Protein AF-A0A6P8J2G6-F1 (afdb_monomer)

Radius of gyration: 28.35 Å; Cα contacts (8 Å, |Δi|>4): 24; chains: 1; bounding box: 57×42×79 Å

Solvent-accessible surface area (backbone atoms only — not comparable to full-atom values): 8159 Å² total; per-residue (Å²): 129,83,75,83,60,79,64,67,76,73,53,84,66,77,77,54,75,69,49,48,62,67,44,64,82,50,56,72,71,59,37,54,56,47,51,65,69,49,78,77,75,74,73,83,72,71,72,75,78,88,62,60,92,68,73,81,59,88,65,76,71,83,46,69,70,45,51,73,65,63,83,50,80,66,91,64,88,69,76,76,77,79,77,50,71,66,55,51,50,51,51,52,52,54,51,48,56,52,50,55,50,53,51,53,54,49,52,53,50,54,51,53,51,50,54,53,48,57,54,52,54,66,64,72,78,115

Organism: Actinia tenebrosa (NCBI:txid6105)

Structure (mmCIF, N/CA/C/O backbone):
data_AF-A0A6P8J2G6-F1
#
_entry.id   AF-A0A6P8J2G6-F1
#
loop_
_atom_site.group_PDB
_atom_site.id
_atom_site.type_symbol
_atom_site.label_atom_id
_atom_site.label_alt_id
_atom_site.label_comp_id
_atom_site.label_asym_id
_atom_site.label_entity_id
_atom_site.label_seq_id
_atom_site.pdbx_PDB_ins_code
_atom_site.Cartn_x
_atom_site.Cartn_y
_atom_site.Cartn_z
_atom_site.occupancy
_atom_site.B_iso_or_equiv
_atom_site.auth_seq_id
_atom_site.auth_comp_id
_atom_site.auth_asym_id
_atom_site.auth_atom_id
_atom_site.pdbx_PDB_model_num
ATOM 1 N N . MET A 1 1 ? 0.294 6.192 2.162 1.00 37.44 1 MET A N 1
ATOM 2 C CA . MET A 1 1 ? -0.895 5.568 1.548 1.00 37.44 1 MET A CA 1
ATOM 3 C C . MET A 1 1 ? -2.055 5.704 2.513 1.00 37.44 1 MET A C 1
ATOM 5 O O . MET A 1 1 ? -1.887 5.277 3.654 1.00 37.44 1 MET A O 1
ATOM 9 N N . PRO A 1 2 ? -3.166 6.350 2.129 1.00 41.88 2 PRO A N 1
ATOM 10 C CA . PRO A 1 2 ? -4.336 6.438 2.995 1.00 41.88 2 PRO A CA 1
ATOM 11 C C . PRO A 1 2 ? -4.771 5.019 3.381 1.00 41.88 2 PRO A C 1
ATOM 13 O O . PRO A 1 2 ? -4.852 4.133 2.527 1.00 41.88 2 PRO A O 1
ATOM 16 N N . LYS A 1 3 ? -4.967 4.777 4.683 1.00 49.16 3 LYS A N 1
ATOM 17 C CA . LYS A 1 3 ? -5.517 3.511 5.180 1.00 49.16 3 LYS A CA 1
ATOM 18 C C . LYS A 1 3 ? -6.873 3.345 4.503 1.00 49.16 3 LYS A C 1
ATOM 20 O O . LYS A 1 3 ? -7.753 4.163 4.745 1.00 49.16 3 LYS A O 1
ATOM 25 N N . ARG A 1 4 ? -7.005 2.352 3.616 1.00 51.06 4 ARG A N 1
ATOM 26 C CA . ARG A 1 4 ? -8.263 2.034 2.925 1.00 51.06 4 ARG A CA 1
ATOM 27 C C . ARG A 1 4 ? -9.363 1.947 3.985 1.00 51.06 4 ARG A C 1
ATOM 29 O O . ARG A 1 4 ? -9.315 1.060 4.834 1.00 51.06 4 ARG A O 1
ATOM 36 N N . GLY A 1 5 ? -10.244 2.944 4.005 1.00 55.97 5 GLY A N 1
ATOM 37 C CA . GLY A 1 5 ? -11.272 3.092 5.026 1.00 55.97 5 GLY A CA 1
ATOM 38 C C . GLY A 1 5 ? -12.217 1.896 5.015 1.00 55.97 5 GLY A C 1
ATOM 39 O O . GLY A 1 5 ? -12.469 1.304 3.964 1.00 55.97 5 GLY A O 1
ATOM 40 N N . ARG A 1 6 ? -12.762 1.556 6.188 1.00 61.72 6 ARG A N 1
ATOM 41 C CA . ARG A 1 6 ? -13.770 0.491 6.361 1.00 61.72 6 ARG A CA 1
ATOM 42 C C . ARG A 1 6 ? -15.052 0.721 5.549 1.00 61.72 6 ARG A C 1
ATOM 44 O O . ARG A 1 6 ? -15.879 -0.173 5.455 1.00 61.72 6 ARG A O 1
ATOM 51 N N . GLU A 1 7 ? -15.206 1.899 4.951 1.00 69.44 7 GLU A N 1
ATOM 52 C CA . GLU A 1 7 ? -16.304 2.260 4.052 1.00 69.44 7 GLU A CA 1
ATOM 53 C C . GLU A 1 7 ? -16.455 1.310 2.872 1.00 69.44 7 GLU A C 1
ATOM 55 O O . GLU A 1 7 ? -17.581 0.974 2.534 1.00 69.44 7 GLU A O 1
ATOM 60 N N . ARG A 1 8 ? -15.354 0.775 2.331 1.00 63.94 8 ARG A N 1
ATOM 61 C CA . ARG A 1 8 ? -15.408 -0.154 1.191 1.00 63.94 8 ARG A CA 1
ATOM 62 C C . ARG A 1 8 ? -16.209 -1.432 1.471 1.00 63.94 8 ARG A C 1
ATOM 64 O O . ARG A 1 8 ? -16.657 -2.073 0.531 1.00 63.94 8 ARG A O 1
ATOM 71 N N . TRP A 1 9 ? -16.357 -1.827 2.737 1.00 65.62 9 TRP A N 1
ATOM 72 C CA . TRP A 1 9 ? -17.162 -2.992 3.121 1.00 65.62 9 TRP A CA 1
ATOM 73 C C . TRP A 1 9 ? -18.667 -2.717 3.144 1.00 65.62 9 TRP A C 1
ATOM 75 O O . TRP A 1 9 ? -19.441 -3.656 3.271 1.00 65.62 9 TRP A O 1
ATOM 85 N N . ARG A 1 10 ? -19.087 -1.449 3.048 1.00 75.12 10 ARG A N 1
ATOM 86 C CA . ARG A 1 10 ? -20.504 -1.075 2.967 1.00 75.12 10 ARG A CA 1
ATOM 87 C C . ARG A 1 10 ? -21.038 -1.119 1.538 1.00 75.12 10 ARG A C 1
ATOM 89 O O . ARG A 1 10 ? -22.245 -1.231 1.356 1.00 75.12 10 ARG A O 1
ATOM 96 N N . ASP A 1 11 ? -20.157 -1.046 0.544 1.00 73.50 11 ASP A N 1
ATOM 97 C CA . ASP A 1 11 ? -20.563 -1.076 -0.856 1.00 73.50 11 ASP A CA 1
ATOM 98 C C . ASP A 1 11 ? -20.954 -2.498 -1.278 1.00 73.50 11 ASP A C 1
ATOM 100 O O . ASP A 1 11 ? -20.204 -3.441 -1.000 1.00 73.50 11 ASP A O 1
ATOM 104 N N . PRO A 1 12 ? -22.066 -2.676 -2.014 1.00 73.19 12 PRO A N 1
ATOM 105 C CA . PRO A 1 12 ? -22.434 -3.979 -2.537 1.00 73.19 12 PRO A CA 1
ATOM 106 C C . PRO A 1 12 ? -21.324 -4.539 -3.437 1.00 73.19 12 PRO A C 1
ATOM 108 O O . PRO A 1 12 ? -20.730 -3.842 -4.270 1.00 73.19 12 PRO A O 1
ATOM 111 N N . ALA A 1 13 ? -21.012 -5.818 -3.251 1.00 74.69 13 ALA A N 1
ATOM 112 C CA . ALA A 1 13 ? -20.073 -6.522 -4.105 1.00 74.69 13 ALA A CA 1
ATOM 113 C C . ALA A 1 13 ? -20.742 -6.906 -5.436 1.00 74.69 13 ALA A C 1
ATOM 115 O O . ALA A 1 13 ? -21.874 -7.378 -5.464 1.00 74.69 13 ALA A O 1
ATOM 116 N N . TYR A 1 14 ? -20.026 -6.691 -6.542 1.00 76.44 14 TYR A N 1
ATOM 117 C CA . TYR A 1 14 ? -20.478 -7.013 -7.896 1.00 76.44 14 TYR A CA 1
ATOM 118 C C . TYR A 1 14 ? -19.695 -8.210 -8.446 1.00 76.44 14 TYR A C 1
ATOM 120 O O . TYR A 1 14 ? -18.476 -8.292 -8.255 1.00 76.44 14 TYR A O 1
ATOM 128 N N . THR A 1 15 ? -20.382 -9.121 -9.135 1.00 76.56 15 THR A N 1
ATOM 129 C CA . THR A 1 15 ? -19.800 -10.312 -9.772 1.00 76.56 15 THR A CA 1
ATOM 130 C C . THR A 1 15 ? -19.506 -10.058 -11.251 1.00 76.56 15 THR A C 1
ATOM 132 O O . THR A 1 15 ? -20.251 -9.350 -11.913 1.00 76.56 15 THR A O 1
ATOM 135 N N . CYS A 1 16 ? -18.417 -10.618 -11.796 1.00 78.19 16 CYS A N 1
ATOM 136 C CA . CYS A 1 16 ? -18.266 -10.705 -13.256 1.00 78.19 16 CYS A CA 1
ATOM 137 C C . CYS A 1 16 ? -18.983 -11.960 -13.769 1.00 78.19 16 CYS A C 1
ATOM 139 O O . CYS A 1 16 ? -19.369 -12.819 -12.976 1.00 78.19 16 CYS A O 1
ATOM 141 N N . ARG A 1 17 ? -19.062 -12.094 -15.095 1.00 79.38 17 ARG A N 1
ATOM 142 C CA . ARG A 1 17 ? -19.641 -13.255 -15.786 1.00 79.38 17 ARG A CA 1
ATOM 143 C C . ARG A 1 17 ? -19.050 -14.596 -15.333 1.00 79.38 17 ARG A C 1
ATOM 145 O O . ARG A 1 17 ? -19.796 -15.535 -15.086 1.00 79.38 17 ARG A O 1
ATOM 152 N N . ASP A 1 18 ? -17.734 -14.673 -15.153 1.00 78.31 18 ASP A N 1
ATOM 153 C CA . ASP A 1 18 ? -17.066 -15.919 -14.741 1.00 78.31 18 ASP A CA 1
ATOM 154 C C . ASP A 1 18 ? -17.447 -16.308 -13.307 1.00 78.31 18 ASP A C 1
ATOM 156 O O . ASP A 1 18 ? -17.660 -17.476 -12.984 1.00 78.31 18 ASP A O 1
ATOM 160 N N . CYS A 1 19 ? -17.608 -15.311 -12.438 1.00 79.00 19 CYS A N 1
ATOM 161 C CA . CYS A 1 19 ? -18.024 -15.549 -11.063 1.00 79.00 19 CYS A CA 1
ATOM 162 C C . CYS A 1 19 ? -19.510 -15.842 -10.934 1.00 79.00 19 CYS A C 1
ATOM 164 O O . CYS A 1 19 ? -19.887 -16.580 -10.032 1.00 79.00 19 CYS A O 1
ATOM 166 N N . GLU A 1 20 ? -20.353 -15.329 -11.826 1.00 82.50 20 GLU A N 1
ATOM 167 C CA . GLU A 1 20 ? -21.749 -15.761 -11.904 1.00 82.50 20 GLU A CA 1
ATOM 168 C C . GLU A 1 20 ? -21.845 -17.256 -12.217 1.00 82.50 20 GLU A C 1
ATOM 170 O O . GLU A 1 20 ? -22.601 -17.953 -11.544 1.00 82.50 20 GLU A O 1
ATOM 175 N N . ALA A 1 21 ? -21.027 -17.762 -13.148 1.00 84.00 21 ALA A N 1
ATOM 176 C CA . ALA A 1 21 ? -20.962 -19.189 -13.460 1.00 84.00 21 ALA A CA 1
ATOM 177 C C . ALA A 1 21 ? -20.439 -20.023 -12.276 1.00 84.00 21 ALA A C 1
ATOM 179 O O . ALA A 1 21 ? -21.027 -21.049 -11.940 1.00 84.00 21 ALA A O 1
ATOM 180 N N . TYR A 1 22 ? -19.383 -19.564 -11.594 1.00 83.19 22 TYR A N 1
ATOM 181 C CA . TYR A 1 22 ? -18.861 -20.233 -10.395 1.00 83.19 22 TYR A CA 1
ATOM 182 C C . TYR A 1 22 ? -19.894 -20.287 -9.259 1.00 83.19 22 TYR A C 1
ATOM 184 O O . TYR A 1 22 ? -20.062 -21.319 -8.610 1.00 83.19 22 TYR A O 1
ATOM 192 N N . TYR A 1 23 ? -20.608 -19.181 -9.025 1.00 84.31 23 TYR A N 1
ATOM 193 C CA . TYR A 1 23 ? -21.584 -19.089 -7.944 1.00 84.31 23 TYR A CA 1
ATOM 194 C C . TYR A 1 23 ? -22.950 -19.713 -8.266 1.00 84.31 23 TYR A C 1
ATOM 196 O O . TYR A 1 23 ? -23.773 -19.831 -7.361 1.00 84.31 23 TYR A O 1
ATOM 204 N N . ALA A 1 24 ? -23.197 -20.133 -9.510 1.00 86.25 24 ALA 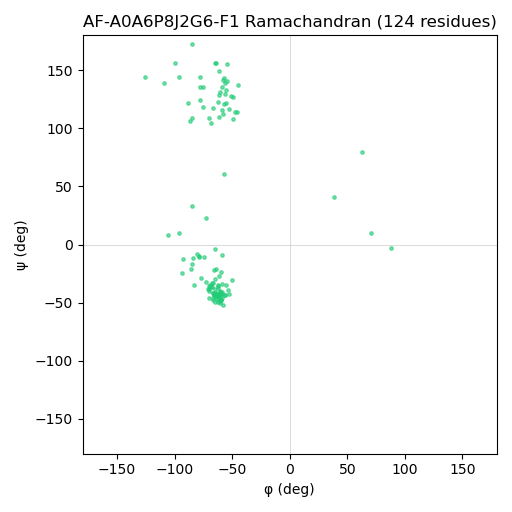A N 1
ATOM 205 C CA . ALA A 1 24 ? -24.462 -20.740 -9.929 1.00 86.25 24 ALA A CA 1
ATOM 206 C C . ALA A 1 24 ? -24.760 -22.085 -9.242 1.00 86.25 24 ALA A C 1
ATOM 208 O O . ALA A 1 24 ? -25.913 -22.497 -9.182 1.00 86.25 24 ALA A O 1
ATOM 209 N N . SER A 1 25 ? -23.735 -22.762 -8.717 1.00 88.31 25 SER A N 1
ATOM 210 C CA . SER A 1 25 ? -23.868 -24.042 -8.010 1.00 88.31 25 SER A CA 1
ATOM 211 C C . SER A 1 25 ? -24.234 -23.905 -6.526 1.00 88.31 25 SER A C 1
ATOM 213 O O . SER A 1 25 ? -24.566 -24.905 -5.892 1.00 88.31 25 SER A O 1
ATOM 215 N N . TYR A 1 26 ? -24.173 -22.694 -5.963 1.00 86.50 26 TYR A N 1
ATOM 216 C CA . TYR A 1 26 ? -24.446 -22.439 -4.547 1.00 86.50 26 TYR A CA 1
ATOM 217 C C . TYR A 1 26 ? -25.857 -21.891 -4.328 1.00 86.50 26 TYR A C 1
ATOM 219 O O . TYR A 1 26 ? -26.443 -21.255 -5.205 1.00 86.50 26 TYR A O 1
ATOM 227 N N . SER A 1 27 ? -26.382 -22.088 -3.118 1.00 90.19 27 SER A N 1
ATOM 228 C CA . SER A 1 27 ? -27.640 -21.469 -2.693 1.00 90.19 27 SER A CA 1
ATOM 229 C C . SER A 1 27 ? -27.527 -19.937 -2.646 1.00 90.19 27 SER A C 1
ATOM 231 O O . SER A 1 27 ? -26.434 -19.377 -2.499 1.00 90.19 27 SER A O 1
ATOM 233 N N . GLN A 1 28 ? -28.659 -19.235 -2.762 1.00 84.44 28 GLN A N 1
ATOM 234 C CA . GLN A 1 28 ? -28.678 -17.768 -2.829 1.00 84.44 28 GLN A CA 1
ATOM 235 C C . GLN A 1 28 ? -28.052 -17.111 -1.584 1.00 84.44 28 GLN A C 1
ATOM 237 O O . GLN A 1 28 ? -27.251 -16.185 -1.712 1.00 84.44 28 GLN A O 1
ATOM 242 N N . GLU A 1 29 ? -28.322 -17.647 -0.392 1.00 85.88 29 GLU A N 1
ATOM 243 C CA . GLU A 1 29 ? -27.769 -17.129 0.867 1.00 85.88 29 GLU A CA 1
ATOM 244 C C . GLU A 1 29 ? -26.247 -17.312 0.967 1.00 85.88 29 GLU A C 1
ATOM 246 O O . GLU A 1 29 ? -25.519 -16.416 1.409 1.00 85.88 29 GLU A O 1
ATOM 251 N N . GLU A 1 30 ? -25.732 -18.468 0.544 1.00 83.44 30 GLU A N 1
ATOM 252 C CA . GLU A 1 30 ? -24.293 -18.741 0.555 1.00 83.44 30 GLU A CA 1
ATOM 253 C C . GLU A 1 30 ? -23.559 -17.915 -0.498 1.00 83.44 30 GLU A C 1
ATOM 255 O O . GLU A 1 30 ? -22.444 -17.445 -0.252 1.00 83.44 30 GLU A O 1
ATOM 260 N N . ARG A 1 31 ? -24.196 -17.693 -1.652 1.00 85.88 31 ARG A N 1
ATOM 261 C CA . ARG A 1 31 ? -23.681 -16.835 -2.717 1.00 85.88 31 ARG A CA 1
ATOM 262 C C . ARG A 1 31 ? -23.498 -15.404 -2.228 1.00 85.88 31 ARG A C 1
ATOM 264 O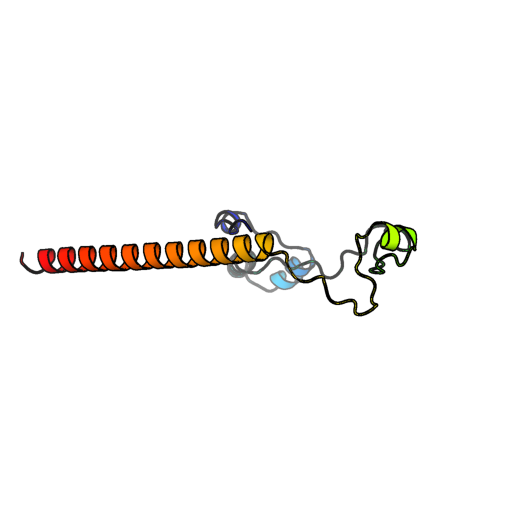 O . ARG A 1 31 ? -22.412 -14.858 -2.390 1.00 85.88 31 ARG A O 1
ATOM 271 N N . GLU A 1 32 ? -24.501 -14.803 -1.596 1.00 83.25 32 GLU A N 1
ATOM 272 C CA . GLU A 1 32 ? -24.427 -13.412 -1.127 1.00 83.25 32 GLU A CA 1
ATOM 273 C C . GLU A 1 32 ? -23.331 -13.217 -0.070 1.00 83.25 32 GLU A C 1
ATOM 275 O O . GLU A 1 32 ? -22.515 -12.294 -0.173 1.00 83.25 32 GLU A O 1
ATOM 280 N N . ARG A 1 33 ? -23.231 -14.140 0.897 1.00 84.69 33 ARG A N 1
ATOM 281 C CA . ARG A 1 33 ? -22.179 -14.107 1.928 1.00 84.69 33 ARG A CA 1
ATOM 282 C C . ARG A 1 33 ? -20.783 -14.241 1.322 1.00 84.69 33 ARG A C 1
ATOM 284 O O . ARG A 1 33 ? -19.871 -13.502 1.701 1.00 84.69 33 ARG A O 1
ATOM 291 N N . ARG A 1 34 ? -20.598 -15.156 0.367 1.00 81.81 34 ARG A N 1
ATOM 292 C CA . ARG A 1 34 ? -19.306 -15.374 -0.304 1.00 81.81 34 ARG A CA 1
ATOM 293 C C . ARG A 1 34 ? -18.940 -14.218 -1.231 1.00 81.81 34 ARG A C 1
ATOM 295 O O . ARG A 1 34 ? -17.785 -13.807 -1.252 1.00 81.81 34 ARG A O 1
ATOM 302 N N . VAL A 1 35 ? -19.898 -13.632 -1.943 1.00 82.12 35 VAL A N 1
ATOM 303 C CA . VAL A 1 35 ? -19.673 -12.469 -2.818 1.00 82.12 35 VAL A CA 1
ATOM 304 C C . VAL A 1 35 ? -19.262 -11.233 -2.010 1.00 82.12 35 VAL A C 1
ATOM 306 O O . VAL A 1 35 ? -18.362 -10.511 -2.429 1.00 82.12 35 VAL A O 1
ATOM 309 N N . GLN A 1 36 ? -19.841 -11.021 -0.824 1.00 80.56 36 GLN A N 1
ATOM 310 C CA . GLN A 1 36 ? -19.467 -9.908 0.061 1.00 80.56 36 GLN A CA 1
ATOM 311 C C . GLN A 1 36 ? -18.103 -10.091 0.747 1.00 80.56 36 GLN A C 1
ATOM 313 O O . GLN A 1 36 ? -17.397 -9.116 1.006 1.00 80.56 36 GLN A O 1
ATOM 318 N N . THR A 1 37 ? -17.716 -11.335 1.042 1.00 75.44 37 THR A N 1
ATOM 319 C CA . THR A 1 37 ? -16.469 -11.650 1.767 1.00 75.44 37 THR A CA 1
ATOM 320 C C . THR A 1 37 ? -15.275 -11.934 0.856 1.00 75.44 37 THR A C 1
ATOM 322 O O . THR A 1 37 ? -14.131 -11.742 1.273 1.00 75.44 37 THR A O 1
ATOM 325 N N . SER A 1 38 ? -15.507 -12.371 -0.384 1.00 70.00 38 SER A N 1
ATOM 326 C CA . SER A 1 38 ? -14.440 -12.707 -1.326 1.00 70.00 38 SER A CA 1
ATOM 327 C C . SER A 1 38 ? -13.811 -11.467 -1.963 1.00 70.00 38 SER A C 1
ATOM 329 O O . SER A 1 38 ? -14.450 -10.452 -2.258 1.00 70.00 38 SER A O 1
ATOM 331 N N . CYS A 1 39 ? -12.500 -11.543 -2.188 1.00 59.78 39 CYS A N 1
ATOM 332 C CA . CYS A 1 39 ? -11.788 -10.550 -2.975 1.00 59.78 39 CYS A CA 1
ATOM 333 C C . CYS A 1 39 ? -12.337 -10.567 -4.405 1.00 59.78 39 CYS A C 1
ATOM 335 O O . CYS A 1 39 ? -12.272 -11.596 -5.069 1.00 59.78 39 CYS A O 1
ATOM 337 N N . ARG A 1 40 ? -12.828 -9.414 -4.879 1.00 65.38 40 ARG A N 1
ATOM 338 C CA . ARG A 1 40 ? -13.222 -9.194 -6.280 1.00 65.38 40 ARG A CA 1
ATOM 339 C C . ARG A 1 40 ? -12.123 -9.743 -7.200 1.00 65.38 40 ARG A C 1
ATOM 341 O O . ARG A 1 40 ? -11.002 -9.228 -7.186 1.00 65.38 40 ARG A O 1
ATOM 348 N N . HIS A 1 41 ? -12.446 -10.782 -7.959 1.00 62.53 41 HIS A N 1
ATOM 349 C CA . HIS A 1 41 ? -11.621 -11.355 -9.018 1.00 62.53 41 HIS A CA 1
ATOM 350 C C . HIS A 1 41 ? -11.142 -10.236 -9.939 1.00 62.53 41 HIS A C 1
ATOM 352 O O . HIS A 1 41 ? -11.913 -9.408 -10.431 1.00 62.53 41 HIS A O 1
ATOM 358 N N . ARG A 1 42 ? -9.831 -10.177 -10.153 1.00 56.50 42 ARG A N 1
ATOM 359 C CA . ARG A 1 42 ? -9.298 -9.403 -11.267 1.00 56.50 42 ARG A CA 1
ATOM 360 C C . ARG A 1 42 ? -9.592 -10.252 -12.489 1.00 56.50 42 ARG A C 1
ATOM 362 O O . ARG A 1 42 ? -9.140 -11.386 -12.528 1.00 56.50 42 ARG A O 1
ATOM 369 N N . SER A 1 43 ? -10.386 -9.732 -13.420 1.00 56.19 43 SER A N 1
ATOM 370 C CA . SER A 1 43 ? -10.619 -10.382 -14.709 1.00 56.19 43 SER A CA 1
ATOM 371 C C . SER A 1 43 ? -9.272 -10.808 -15.283 1.00 56.19 43 SER A C 1
ATOM 373 O O . SER A 1 43 ? -8.427 -9.945 -15.554 1.00 56.19 43 SER A O 1
ATOM 375 N N . GLU A 1 44 ? -9.061 -12.113 -15.394 1.00 59.78 44 GLU A N 1
ATOM 376 C CA . GLU A 1 44 ? -7.857 -12.679 -15.976 1.00 59.78 44 GLU A CA 1
ATOM 377 C C . GLU A 1 44 ? -7.919 -12.323 -17.463 1.00 59.78 44 GLU A C 1
ATOM 379 O O . GLU A 1 44 ? -8.765 -12.807 -18.204 1.00 59.78 44 GLU A O 1
ATOM 384 N N . HIS A 1 45 ? -7.111 -11.339 -17.857 1.00 58.50 45 HIS A N 1
ATOM 385 C CA . HIS A 1 45 ? -7.013 -10.835 -19.226 1.00 58.50 45 HIS A CA 1
ATOM 386 C C . HIS A 1 45 ? -8.296 -10.201 -19.794 1.00 58.50 45 HIS A C 1
ATOM 388 O O . HIS A 1 45 ? -8.955 -10.742 -20.679 1.00 58.50 45 HIS A O 1
ATOM 394 N N . ARG A 1 46 ? -8.568 -8.935 -19.430 1.00 56.00 46 ARG A N 1
ATOM 395 C CA . ARG A 1 46 ? -9.176 -8.048 -20.439 1.00 56.00 46 ARG A CA 1
ATOM 396 C C . ARG A 1 46 ? -8.209 -8.038 -21.635 1.00 56.00 46 ARG A C 1
ATOM 398 O O . ARG A 1 46 ? -7.057 -7.655 -21.417 1.00 56.00 46 ARG A O 1
ATOM 405 N N . PRO A 1 47 ? -8.614 -8.444 -22.854 1.00 62.72 47 PRO A N 1
ATOM 406 C CA . PRO A 1 47 ? -7.751 -8.284 -24.016 1.00 62.72 47 PRO A CA 1
ATOM 407 C C . PRO A 1 47 ? -7.380 -6.806 -24.114 1.00 62.72 47 PRO A C 1
ATOM 409 O O . PRO A 1 47 ? -8.241 -5.939 -23.925 1.00 62.72 47 PRO A O 1
ATOM 412 N N . ALA A 1 48 ? -6.093 -6.524 -24.321 1.00 59.50 48 ALA A N 1
ATOM 413 C CA . ALA A 1 48 ? -5.597 -5.160 -24.393 1.00 59.50 48 ALA A CA 1
ATOM 414 C C . ALA A 1 48 ? -6.434 -4.385 -25.429 1.00 59.50 48 ALA A C 1
ATOM 416 O O . ALA A 1 48 ? -6.479 -4.782 -26.597 1.00 59.50 48 ALA A O 1
ATOM 417 N N . PRO A 1 49 ? -7.176 -3.339 -25.030 1.00 68.12 49 PRO A N 1
ATOM 418 C CA . PRO A 1 49 ? -8.103 -2.693 -25.943 1.00 68.12 49 PRO A CA 1
ATOM 419 C C . PRO A 1 49 ? -7.305 -1.942 -27.005 1.00 68.12 49 PRO A C 1
ATOM 421 O O . PRO A 1 49 ? -6.691 -0.936 -26.673 1.00 68.12 49 PRO A O 1
ATOM 424 N N . ARG A 1 50 ? -7.309 -2.429 -28.259 1.00 62.56 50 ARG A N 1
ATOM 425 C CA . ARG A 1 50 ? -6.723 -1.762 -29.447 1.00 62.56 50 ARG A CA 1
ATOM 426 C C . ARG A 1 50 ? -5.406 -1.032 -29.153 1.00 62.56 50 ARG A C 1
ATOM 428 O O . ARG A 1 50 ? -5.205 0.095 -29.597 1.00 62.56 50 ARG A O 1
ATOM 435 N N . THR A 1 51 ? -4.532 -1.623 -28.351 1.00 66.62 51 THR A N 1
ATOM 436 C CA . THR A 1 51 ? -3.310 -0.927 -27.965 1.00 66.62 51 THR A CA 1
ATOM 437 C C . THR A 1 51 ? -2.336 -1.007 -29.135 1.00 66.62 51 THR A C 1
ATOM 439 O O . THR A 1 51 ? -2.084 -2.122 -29.601 1.00 66.62 51 THR A O 1
ATOM 442 N N . PRO A 1 52 ? -1.823 0.130 -29.640 1.00 76.56 52 PRO A N 1
ATOM 443 C CA . PRO A 1 52 ? -0.866 0.137 -30.738 1.00 76.56 52 PRO A CA 1
ATOM 444 C C . PRO A 1 52 ? 0.356 -0.748 -30.441 1.00 76.56 52 PRO A C 1
ATOM 446 O O . PRO A 1 52 ? 0.686 -0.952 -29.264 1.00 76.56 52 PRO A O 1
ATOM 449 N N . PRO A 1 53 ? 1.049 -1.254 -31.479 1.00 74.12 53 PRO A N 1
ATOM 450 C CA . PRO A 1 53 ? 2.316 -1.956 -31.300 1.00 74.12 53 PRO A CA 1
ATOM 451 C C . PRO A 1 53 ? 3.269 -1.114 -30.435 1.00 74.12 53 PRO A C 1
ATOM 453 O O . PRO A 1 53 ? 3.450 0.070 -30.702 1.00 74.12 53 PRO A O 1
ATOM 456 N N . GLY A 1 54 ? 3.829 -1.701 -29.373 1.00 67.00 54 GLY A N 1
ATOM 457 C CA . GLY A 1 54 ? 4.741 -1.011 -28.447 1.00 67.00 54 GLY A CA 1
ATOM 458 C C . GLY A 1 54 ? 4.091 -0.277 -27.263 1.00 67.00 54 GLY A C 1
ATOM 459 O O . GLY A 1 54 ? 4.798 0.210 -26.395 1.00 67.00 54 GLY A O 1
ATOM 460 N N . PHE A 1 55 ? 2.760 -0.225 -27.130 1.00 68.38 55 PHE A N 1
ATOM 461 C CA . PHE A 1 55 ? 2.134 0.440 -25.967 1.00 68.38 55 PHE A CA 1
ATOM 462 C C . PHE A 1 55 ? 2.429 -0.261 -24.623 1.00 68.38 55 PHE A C 1
ATOM 464 O O . PHE A 1 55 ? 2.471 0.381 -23.577 1.00 68.38 55 PHE A O 1
ATOM 471 N N . TRP A 1 56 ? 2.636 -1.582 -24.655 1.00 69.69 56 TRP A N 1
ATOM 472 C CA . TRP A 1 56 ? 2.966 -2.399 -23.479 1.00 69.69 56 TRP A CA 1
ATOM 473 C C . TRP A 1 56 ? 4.430 -2.846 -23.435 1.00 69.69 56 TRP A C 1
ATOM 475 O O . TRP A 1 56 ? 4.764 -3.681 -22.596 1.00 69.69 56 TRP A O 1
ATOM 485 N N . SER A 1 57 ? 5.301 -2.351 -24.322 1.00 69.62 57 SER A N 1
ATOM 486 C CA . SER A 1 57 ? 6.726 -2.672 -24.213 1.00 69.62 57 SER A CA 1
ATOM 487 C C . SER A 1 57 ? 7.272 -2.028 -22.942 1.00 69.62 57 SER A C 1
ATOM 489 O O . SER A 1 57 ? 7.267 -0.807 -22.802 1.00 69.62 57 SER A O 1
ATOM 491 N N . ILE A 1 58 ? 7.739 -2.859 -22.011 1.00 66.94 58 ILE A N 1
ATOM 492 C CA . ILE A 1 58 ? 8.404 -2.451 -20.761 1.00 66.94 58 ILE A CA 1
ATOM 493 C C . ILE A 1 58 ? 9.897 -2.214 -21.053 1.00 66.94 58 ILE A C 1
ATOM 495 O O . ILE A 1 58 ? 10.769 -2.479 -20.232 1.00 66.94 58 ILE A O 1
ATOM 499 N N . ASP A 1 59 ? 10.201 -1.740 -22.256 1.00 62.53 59 ASP A N 1
ATOM 500 C CA . ASP A 1 59 ? 11.548 -1.354 -22.621 1.00 62.53 59 ASP A CA 1
ATOM 501 C C . ASP A 1 59 ? 11.701 0.096 -22.189 1.00 62.53 59 ASP A C 1
ATOM 503 O O . ASP A 1 59 ? 11.109 1.018 -22.755 1.00 62.53 59 ASP A O 1
ATOM 507 N N . PHE A 1 60 ? 12.451 0.289 -21.107 1.00 57.38 60 PHE A N 1
ATOM 508 C CA . PHE A 1 60 ? 12.926 1.608 -20.730 1.00 57.38 60 PHE A CA 1
ATOM 509 C C . PHE A 1 60 ? 13.686 2.169 -21.933 1.00 57.38 60 PHE A C 1
ATOM 511 O O . PHE A 1 60 ? 14.612 1.504 -22.403 1.00 57.38 60 PHE A O 1
ATOM 518 N N . PRO A 1 61 ? 13.295 3.331 -22.479 1.00 61.41 61 PRO A N 1
ATOM 519 C CA . PRO A 1 61 ? 13.935 3.835 -23.676 1.00 61.41 61 PRO A CA 1
ATOM 520 C C . PRO A 1 61 ? 15.417 4.079 -23.390 1.00 61.41 61 PRO A C 1
ATOM 522 O O . PRO A 1 61 ? 15.783 5.038 -22.720 1.00 61.41 61 PRO A O 1
ATOM 525 N N . THR A 1 62 ? 16.271 3.246 -23.979 1.00 59.59 62 THR A N 1
ATOM 526 C CA . THR A 1 62 ? 17.716 3.461 -24.141 1.00 59.59 62 THR A CA 1
ATOM 527 C C . THR A 1 62 ? 18.006 4.536 -25.193 1.00 59.59 62 THR A C 1
ATOM 529 O O . THR A 1 62 ? 19.085 4.569 -25.781 1.00 59.59 62 THR A O 1
ATOM 532 N N . SER A 1 63 ? 17.040 5.429 -25.451 1.00 67.69 63 SER A N 1
ATOM 533 C CA . SER A 1 63 ? 17.272 6.589 -26.298 1.00 67.69 63 SER A CA 1
ATOM 534 C C . SER A 1 63 ? 18.367 7.439 -25.644 1.00 67.69 63 SER A C 1
ATOM 536 O O . SER A 1 63 ? 18.227 7.791 -24.465 1.00 67.69 63 SER A O 1
ATOM 538 N N . PRO A 1 64 ? 19.423 7.812 -26.388 1.00 64.12 64 PRO A N 1
ATOM 539 C CA . PRO A 1 64 ? 20.480 8.698 -25.904 1.00 64.12 64 PRO A CA 1
ATOM 540 C C . PRO A 1 64 ? 19.938 9.986 -25.264 1.00 64.12 64 PRO A C 1
ATOM 542 O O . PRO A 1 64 ? 20.529 10.515 -24.326 1.00 64.12 64 PRO A O 1
ATOM 545 N N . GLU A 1 65 ? 18.779 10.461 -25.725 1.00 62.00 65 GLU A N 1
ATOM 546 C CA . GLU A 1 65 ? 18.110 11.669 -25.231 1.00 62.00 65 GLU A CA 1
ATOM 547 C C . GLU A 1 65 ? 17.596 11.525 -23.788 1.00 62.00 65 GLU A C 1
ATOM 549 O O . GLU A 1 65 ? 17.604 12.489 -23.022 1.00 62.00 65 GLU A O 1
ATOM 554 N N . ILE A 1 66 ? 17.179 10.321 -23.380 1.00 65.25 66 ILE A N 1
ATOM 555 C CA . ILE A 1 66 ? 16.646 10.069 -22.033 1.00 65.25 66 ILE A CA 1
ATOM 556 C C . ILE A 1 66 ? 17.775 9.844 -21.028 1.00 65.25 66 ILE A C 1
ATOM 558 O O . ILE A 1 66 ? 17.682 10.340 -19.903 1.00 65.25 66 ILE A O 1
ATOM 562 N N . LEU A 1 67 ? 18.877 9.222 -21.451 1.00 65.56 67 LEU A N 1
ATOM 563 C CA . LEU A 1 67 ? 20.119 9.183 -20.674 1.00 65.56 67 LEU A CA 1
ATOM 564 C C . LEU A 1 67 ? 20.674 10.599 -20.450 1.00 65.56 67 LEU A C 1
ATOM 566 O O . LEU A 1 67 ? 20.950 10.984 -19.315 1.00 65.56 67 LEU A O 1
ATOM 570 N N . ALA A 1 68 ? 20.708 11.426 -21.501 1.00 64.19 68 ALA A N 1
ATOM 571 C CA . ALA A 1 68 ? 21.146 12.822 -21.419 1.00 64.19 68 ALA A CA 1
ATOM 572 C C . ALA A 1 68 ? 20.276 13.688 -20.486 1.00 64.19 68 ALA A C 1
ATOM 574 O O . ALA A 1 68 ? 20.763 14.655 -19.902 1.00 64.19 68 ALA A O 1
ATOM 575 N N . SER A 1 69 ? 18.998 13.336 -20.307 1.00 66.69 69 SER A N 1
ATOM 576 C CA . SER A 1 69 ? 18.087 14.031 -19.387 1.00 66.69 69 SER A CA 1
ATOM 577 C C . SER A 1 69 ? 18.339 13.732 -17.898 1.00 66.69 69 SER A C 1
ATOM 579 O O . SER A 1 69 ? 17.749 14.386 -17.036 1.00 66.69 69 SER A O 1
ATOM 581 N N . GLY A 1 70 ? 19.183 12.741 -17.576 1.00 61.97 70 GLY A N 1
ATOM 582 C CA . GLY A 1 70 ? 19.513 12.340 -16.203 1.00 61.97 70 GLY A CA 1
ATOM 583 C C . GLY A 1 70 ? 18.375 11.646 -15.441 1.00 61.97 70 GLY A C 1
ATOM 584 O O . GLY A 1 70 ? 18.478 11.443 -14.231 1.00 61.97 70 GLY A O 1
ATOM 585 N N . MET A 1 71 ? 17.275 11.286 -16.117 1.00 57.22 71 MET A N 1
ATOM 586 C CA . MET A 1 71 ? 16.148 10.557 -15.512 1.00 57.22 71 MET A CA 1
ATOM 587 C C . MET A 1 71 ? 16.406 9.051 -15.348 1.00 57.22 71 MET A C 1
ATOM 589 O O . MET A 1 71 ? 15.629 8.370 -14.676 1.00 57.22 71 MET A O 1
ATOM 593 N N . MET A 1 72 ? 17.485 8.529 -15.933 1.00 59.12 72 MET A N 1
ATOM 594 C CA . MET A 1 72 ? 17.938 7.148 -15.779 1.00 59.12 72 MET A CA 1
ATOM 595 C C . MET A 1 72 ? 19.391 7.120 -15.316 1.00 59.12 72 MET A C 1
ATOM 597 O O . MET A 1 72 ? 20.188 7.971 -15.696 1.00 59.12 72 MET A O 1
ATOM 601 N N . ILE A 1 73 ? 19.714 6.144 -14.469 1.00 60.66 73 ILE A N 1
ATOM 602 C CA . ILE A 1 73 ? 21.088 5.831 -14.079 1.00 60.66 73 ILE A CA 1
ATOM 603 C C . ILE A 1 73 ? 21.586 4.836 -15.122 1.00 60.66 73 ILE A C 1
ATOM 605 O O . ILE A 1 73 ? 20.958 3.789 -15.299 1.00 60.66 73 ILE A O 1
ATOM 609 N N . ASP A 1 74 ? 22.667 5.169 -15.823 1.00 56.50 74 ASP A N 1
ATOM 610 C CA . ASP A 1 74 ? 23.305 4.237 -16.746 1.00 56.50 74 ASP A CA 1
ATOM 611 C C . ASP A 1 74 ? 23.647 2.930 -16.018 1.00 56.50 74 ASP A C 1
ATOM 613 O O . ASP A 1 74 ? 24.071 2.927 -14.865 1.00 56.50 74 ASP A O 1
ATOM 617 N N . ALA A 1 75 ? 23.466 1.791 -16.690 1.00 55.44 75 ALA A N 1
ATOM 618 C CA . ALA A 1 75 ? 23.802 0.471 -16.146 1.00 55.44 75 ALA A CA 1
ATOM 619 C C . ALA A 1 75 ? 25.314 0.285 -15.894 1.00 55.44 75 ALA A C 1
ATOM 621 O O . ALA A 1 75 ? 25.745 -0.744 -15.366 1.00 55.44 75 ALA A O 1
ATOM 622 N N . THR A 1 76 ? 26.137 1.273 -16.254 1.00 56.38 76 THR A N 1
ATOM 623 C CA . THR A 1 76 ? 27.483 1.420 -15.713 1.00 56.38 76 THR A CA 1
ATOM 624 C C . THR A 1 76 ? 27.343 1.570 -14.205 1.00 56.38 76 THR A C 1
ATOM 626 O O . THR A 1 76 ? 26.730 2.523 -13.750 1.00 56.38 76 THR A O 1
ATOM 629 N N . ASN A 1 77 ? 27.859 0.614 -13.434 1.00 57.25 77 ASN A 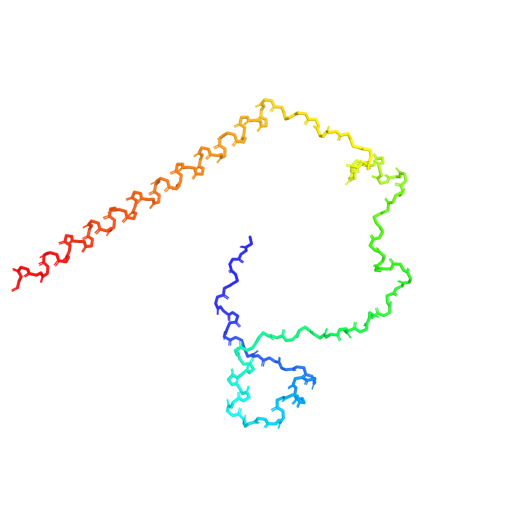N 1
ATOM 630 C CA . ASN A 1 77 ? 27.899 0.603 -11.967 1.00 57.25 77 ASN A CA 1
ATOM 631 C C . ASN A 1 77 ? 28.620 1.840 -11.380 1.00 57.25 77 ASN A C 1
ATOM 633 O O . ASN A 1 77 ? 29.639 1.703 -10.707 1.00 57.25 77 ASN A O 1
ATOM 637 N N . GLU A 1 78 ? 28.140 3.053 -11.628 1.00 65.62 78 GLU A N 1
ATOM 638 C CA . GLU A 1 78 ? 28.663 4.257 -11.022 1.00 65.62 78 GLU A CA 1
ATOM 639 C C . GLU A 1 78 ? 27.971 4.394 -9.666 1.00 65.62 78 GLU A C 1
ATOM 641 O O . GLU A 1 78 ? 26.750 4.589 -9.593 1.00 65.62 78 GLU A O 1
ATOM 646 N N . PRO A 1 79 ? 28.705 4.179 -8.561 1.00 68.06 79 PRO A N 1
ATOM 647 C CA . PRO A 1 79 ? 28.113 4.281 -7.247 1.00 68.06 79 PRO A CA 1
ATOM 648 C C . PRO A 1 79 ? 27.589 5.703 -7.072 1.00 68.06 79 PRO A C 1
ATOM 650 O O . PRO A 1 79 ? 28.300 6.674 -7.329 1.00 68.06 79 PRO A O 1
ATOM 653 N N . LEU A 1 80 ? 26.338 5.812 -6.611 1.00 68.94 80 LEU A N 1
ATOM 654 C CA . LEU A 1 80 ? 25.727 7.098 -6.288 1.00 68.94 80 LEU A CA 1
ATOM 655 C C . LEU A 1 80 ? 26.713 7.956 -5.480 1.00 68.94 80 LEU A C 1
ATOM 657 O O . LEU A 1 80 ? 27.337 7.437 -4.543 1.00 68.94 80 LEU A O 1
ATOM 661 N N . PRO A 1 81 ? 26.828 9.261 -5.786 1.00 76.81 81 PRO A N 1
ATOM 662 C CA . PRO A 1 81 ? 27.753 10.126 -5.079 1.00 76.81 81 PRO A CA 1
ATOM 663 C C . PRO A 1 81 ? 27.453 10.097 -3.573 1.00 76.81 81 PRO A C 1
ATOM 665 O O . PRO A 1 81 ? 26.285 10.010 -3.162 1.00 76.81 81 PRO A O 1
ATOM 668 N N . PRO A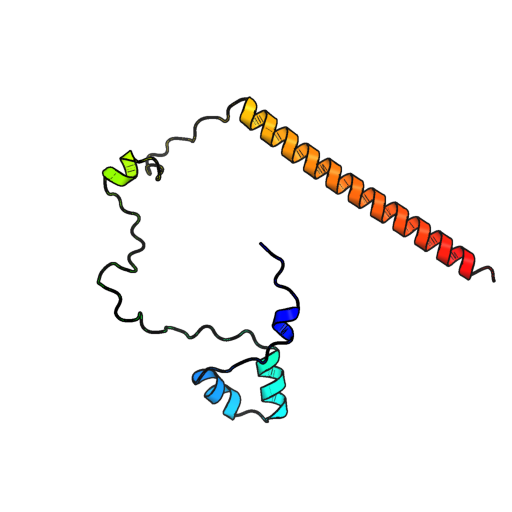 1 82 ? 28.492 10.159 -2.720 1.00 84.19 82 PRO A N 1
ATOM 669 C CA . PRO A 1 82 ? 28.300 10.141 -1.282 1.00 84.19 82 PRO A CA 1
ATOM 670 C C . PRO A 1 82 ? 27.397 11.304 -0.859 1.00 84.19 82 PRO A C 1
ATOM 672 O O . PRO A 1 82 ? 27.487 12.418 -1.370 1.00 84.19 82 PRO A O 1
ATOM 675 N N . LEU A 1 83 ? 26.518 11.042 0.110 1.00 87.00 83 LEU A N 1
ATOM 676 C CA . LEU A 1 83 ? 25.600 12.05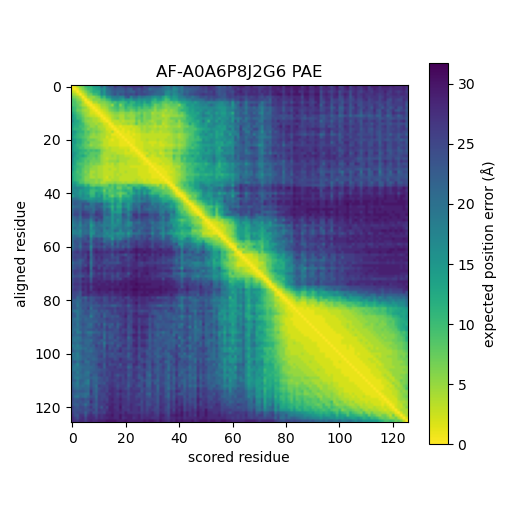5 0.635 1.00 87.00 83 LEU A CA 1
ATOM 677 C C . LEU A 1 83 ? 26.371 13.272 1.150 1.00 87.00 83 LEU A C 1
ATOM 679 O O . LEU A 1 83 ? 27.353 13.120 1.882 1.00 87.00 83 LEU A O 1
ATOM 683 N N . THR A 1 84 ? 25.853 14.467 0.876 1.00 91.75 84 THR A N 1
ATOM 684 C CA . THR A 1 84 ? 26.395 15.700 1.454 1.00 91.75 84 THR A CA 1
ATOM 685 C C . THR A 1 84 ? 26.206 15.716 2.974 1.00 91.75 84 THR A C 1
ATOM 687 O O . THR A 1 84 ? 25.299 15.072 3.518 1.00 91.75 84 THR A O 1
ATOM 690 N N . GLU A 1 85 ? 27.027 16.485 3.695 1.00 93.19 85 GLU A N 1
ATOM 691 C CA . GLU A 1 85 ? 26.889 16.622 5.153 1.00 93.19 85 GLU A CA 1
ATOM 692 C C . GLU A 1 85 ? 25.508 17.157 5.561 1.00 93.19 85 GLU A C 1
ATOM 694 O O . GLU A 1 85 ? 24.923 16.705 6.551 1.00 93.19 85 GLU A O 1
ATOM 699 N N . GLU A 1 86 ? 24.905 18.032 4.751 1.00 92.50 86 GLU A N 1
ATOM 700 C CA . GLU A 1 86 ? 23.539 18.496 4.990 1.00 92.50 86 GLU A CA 1
ATOM 701 C C . GLU A 1 86 ? 22.515 17.357 4.852 1.00 92.50 86 GLU A C 1
ATOM 703 O O . GLU A 1 86 ? 21.627 17.206 5.699 1.00 92.50 86 GLU A O 1
ATOM 708 N N . GLN A 1 87 ? 22.644 16.512 3.825 1.00 89.75 87 GLN A N 1
ATOM 709 C CA . GLN A 1 87 ? 21.771 15.354 3.629 1.00 89.75 87 GLN A CA 1
ATOM 710 C C . GLN A 1 87 ? 21.926 14.335 4.768 1.00 89.75 87 GLN A C 1
ATOM 712 O O . GLN A 1 87 ? 20.918 13.837 5.289 1.00 89.75 87 GLN A O 1
ATOM 717 N N . LYS A 1 88 ? 23.160 14.065 5.219 1.00 94.50 88 LYS A N 1
ATOM 718 C CA . LYS A 1 88 ? 23.431 13.223 6.398 1.00 94.50 88 LYS A CA 1
ATOM 719 C C . LYS A 1 88 ? 22.789 13.815 7.655 1.00 94.50 88 LYS A C 1
ATOM 721 O O . LYS A 1 88 ? 22.095 13.096 8.381 1.00 94.50 88 LYS A O 1
ATOM 726 N N . ARG A 1 89 ? 22.925 15.128 7.883 1.00 94.44 89 ARG A N 1
ATOM 727 C CA . ARG A 1 89 ? 22.292 15.848 9.003 1.00 94.44 89 ARG A CA 1
ATOM 728 C C . ARG A 1 89 ? 20.768 15.742 8.958 1.00 94.44 89 ARG A C 1
ATOM 730 O O . ARG A 1 89 ? 20.153 15.371 9.958 1.00 94.44 89 ARG A O 1
ATOM 737 N N . ARG A 1 90 ? 20.144 15.977 7.796 1.00 93.12 90 ARG A N 1
ATOM 738 C CA . ARG A 1 90 ? 18.689 15.827 7.598 1.00 93.12 90 ARG A CA 1
ATOM 739 C C . ARG A 1 90 ? 18.219 14.402 7.911 1.00 93.12 90 ARG A C 1
ATOM 741 O O . ARG A 1 90 ? 17.196 14.234 8.576 1.00 93.12 90 ARG A O 1
ATOM 748 N N . ARG A 1 91 ? 18.964 13.374 7.486 1.00 92.69 91 ARG A N 1
ATOM 749 C CA . ARG A 1 91 ? 18.663 11.962 7.800 1.00 92.69 91 ARG A CA 1
ATOM 750 C C . ARG A 1 91 ? 18.755 11.672 9.302 1.00 92.69 91 ARG A C 1
ATOM 752 O O . ARG A 1 91 ? 17.831 11.068 9.847 1.00 92.69 91 ARG A O 1
ATOM 759 N N . ARG A 1 92 ? 19.807 12.146 9.984 1.00 94.94 92 ARG A N 1
ATOM 760 C CA . ARG A 1 92 ? 19.958 12.020 11.449 1.00 94.94 92 ARG A CA 1
ATOM 761 C C . ARG A 1 92 ? 18.794 12.681 12.193 1.00 94.94 92 ARG A C 1
ATOM 763 O O . ARG A 1 92 ? 18.188 12.044 13.049 1.00 94.94 92 ARG A O 1
ATOM 770 N N . MET A 1 93 ? 18.416 13.900 11.804 1.00 94.12 93 MET A N 1
ATOM 771 C CA . MET A 1 93 ? 17.287 14.627 12.400 1.00 94.12 93 MET A CA 1
ATOM 772 C C . MET A 1 93 ? 15.954 13.897 12.207 1.00 94.12 93 MET A C 1
ATOM 774 O O . MET A 1 93 ? 15.189 13.755 13.158 1.00 94.12 93 MET A O 1
ATOM 778 N N . LYS A 1 94 ? 15.680 13.378 11.001 1.00 93.94 94 LYS A N 1
ATOM 779 C CA . LYS A 1 94 ? 14.477 12.567 10.741 1.00 93.94 94 LYS A CA 1
ATOM 780 C C . LYS A 1 94 ? 14.444 11.301 11.601 1.00 93.94 94 LYS A C 1
ATOM 782 O O . LYS A 1 94 ? 13.391 10.963 12.135 1.00 93.94 94 LYS A O 1
ATOM 787 N N . ARG A 1 95 ? 15.585 10.618 11.756 1.00 94.38 95 ARG A N 1
ATOM 788 C CA . ARG A 1 95 ? 15.697 9.430 12.616 1.00 94.38 95 ARG A CA 1
ATOM 789 C C . ARG A 1 95 ? 15.433 9.778 14.080 1.00 94.38 95 ARG A C 1
ATOM 791 O O . ARG A 1 95 ? 14.631 9.090 14.699 1.00 94.38 95 ARG A O 1
ATOM 798 N N . LYS A 1 96 ? 16.042 10.852 14.595 1.00 95.19 96 LYS A N 1
ATOM 799 C CA . LYS A 1 96 ? 15.827 11.328 15.969 1.00 95.19 96 LYS A CA 1
ATOM 800 C C . LYS A 1 96 ? 14.349 11.634 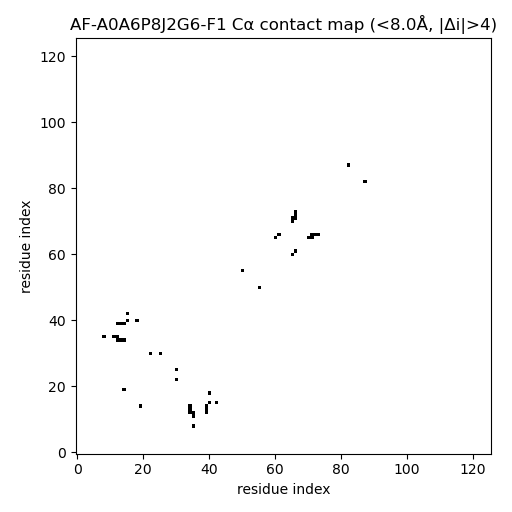16.226 1.00 95.19 96 LYS A C 1
ATOM 802 O O . LYS A 1 96 ? 13.753 11.003 17.082 1.00 95.19 96 LYS A O 1
ATOM 807 N N . ARG A 1 97 ? 13.716 12.446 15.369 1.00 94.12 97 ARG A N 1
ATOM 808 C CA . ARG A 1 97 ? 12.277 12.764 15.467 1.00 94.12 97 ARG A CA 1
ATOM 809 C C . ARG A 1 97 ? 11.382 11.523 15.518 1.00 94.12 97 ARG A C 1
ATOM 811 O O . ARG A 1 97 ? 10.391 11.509 16.238 1.00 94.12 97 ARG A O 1
ATOM 818 N N . ARG A 1 98 ? 11.711 10.480 14.7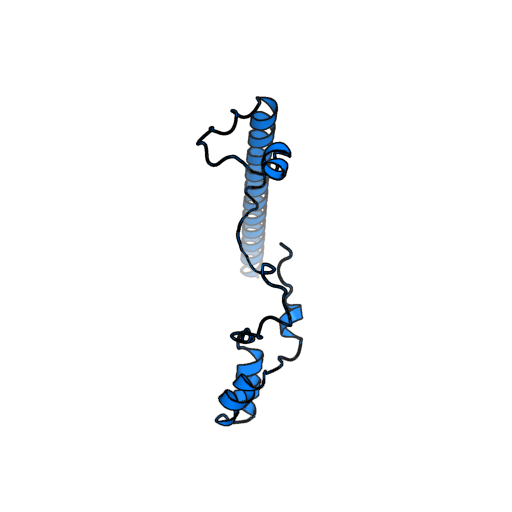45 1.00 94.56 98 ARG A N 1
ATOM 819 C CA . ARG A 1 98 ? 10.966 9.212 14.772 1.00 94.56 98 ARG A CA 1
ATOM 820 C C . ARG A 1 98 ? 11.123 8.486 16.110 1.00 94.56 98 ARG A C 1
ATOM 822 O O . ARG A 1 98 ? 10.146 7.918 16.583 1.00 94.56 98 ARG A O 1
ATOM 829 N N . LEU A 1 99 ? 12.326 8.466 16.680 1.00 96.06 99 LEU A N 1
ATOM 830 C CA . LEU A 1 99 ? 12.581 7.843 17.981 1.00 96.06 99 LEU A CA 1
ATOM 831 C C . LEU A 1 99 ? 11.858 8.599 19.096 1.00 96.06 99 LEU A C 1
ATOM 833 O O . LEU A 1 99 ? 11.108 7.969 19.834 1.00 96.06 99 LEU A O 1
ATOM 837 N N . ASP A 1 100 ? 11.980 9.927 19.116 1.00 96.38 100 ASP A N 1
ATOM 838 C CA . ASP A 1 100 ? 11.295 10.794 20.079 1.00 96.38 100 ASP A CA 1
ATOM 839 C C . ASP A 1 100 ? 9.771 10.557 20.026 1.00 96.38 100 ASP A C 1
ATOM 841 O O . ASP A 1 100 ? 9.116 10.376 21.049 1.00 96.38 100 ASP A O 1
ATOM 845 N N . PHE A 1 101 ? 9.192 10.453 18.821 1.00 96.50 101 PHE A N 1
ATOM 846 C CA . PHE A 1 101 ? 7.772 10.130 18.654 1.00 96.50 101 PHE A CA 1
ATOM 847 C C . PHE A 1 101 ? 7.404 8.767 19.264 1.00 96.50 101 PHE A C 1
ATOM 849 O O . PHE A 1 101 ? 6.436 8.665 20.015 1.00 96.50 101 PHE A O 1
ATOM 856 N N . LEU A 1 102 ? 8.179 7.718 18.978 1.00 96.00 102 LEU A N 1
ATOM 857 C CA . LEU A 1 102 ? 7.927 6.383 19.530 1.00 96.00 102 LEU A CA 1
ATOM 858 C C . LEU A 1 102 ? 8.041 6.357 21.058 1.00 96.00 102 LEU A C 1
ATOM 860 O O . LEU A 1 102 ? 7.281 5.644 21.708 1.00 96.00 102 LEU A O 1
ATOM 864 N N . GLU A 1 103 ? 8.963 7.129 21.625 1.00 96.19 103 GLU A N 1
ATOM 865 C CA . GLU A 1 103 ? 9.121 7.273 23.069 1.00 96.19 103 GLU A CA 1
ATOM 866 C C . GLU A 1 103 ? 7.913 7.977 23.697 1.00 96.19 103 GLU A C 1
ATOM 868 O O . GLU A 1 103 ? 7.341 7.469 24.662 1.00 96.19 103 GLU A O 1
ATOM 873 N N . THR A 1 104 ? 7.440 9.076 23.097 1.00 95.06 104 THR A N 1
ATOM 874 C CA . THR A 1 104 ? 6.227 9.761 23.577 1.00 95.06 104 THR A CA 1
ATOM 875 C C . THR A 1 104 ? 4.996 8.856 23.536 1.00 95.06 104 THR A C 1
ATOM 877 O O . THR A 1 104 ? 4.206 8.848 24.477 1.00 95.06 104 THR A O 1
ATOM 880 N N . GLU A 1 105 ? 4.844 8.045 22.487 1.00 96.12 105 GLU A N 1
ATOM 881 C CA . GLU A 1 105 ? 3.732 7.100 22.361 1.00 96.12 105 GLU A CA 1
ATOM 882 C C . GLU A 1 105 ? 3.818 5.956 23.378 1.00 96.12 105 GLU A C 1
ATOM 884 O O . GLU A 1 105 ? 2.791 5.538 23.913 1.00 96.12 105 GLU A O 1
ATOM 889 N N . LYS A 1 106 ? 5.025 5.464 23.689 1.00 95.69 106 LYS A N 1
ATOM 890 C CA . LYS A 1 106 ? 5.225 4.490 24.774 1.00 95.69 106 LYS A CA 1
ATOM 891 C C . LYS A 1 106 ? 4.828 5.084 26.122 1.00 95.69 106 LYS A C 1
ATOM 893 O O . LYS A 1 106 ? 4.003 4.494 26.813 1.00 95.69 106 LYS A O 1
ATOM 898 N N . LYS A 1 107 ? 5.314 6.286 26.438 1.00 94.88 107 LYS A N 1
ATOM 899 C CA . LYS A 1 107 ? 5.002 6.968 27.699 1.00 94.88 107 LYS A CA 1
ATOM 900 C C . LYS A 1 107 ? 3.499 7.206 27.867 1.00 94.88 107 LYS A C 1
ATOM 902 O O . LYS A 1 107 ? 2.954 6.947 28.932 1.00 94.88 107 LYS A O 1
ATOM 907 N N . LYS A 1 108 ? 2.798 7.626 26.806 1.00 94.69 108 LYS A N 1
ATOM 908 C CA . LYS A 1 108 ? 1.329 7.768 26.830 1.00 94.69 108 LYS A CA 1
ATOM 909 C C . LYS A 1 108 ? 0.615 6.449 27.125 1.00 94.69 108 LYS A C 1
ATOM 911 O O . LYS A 1 108 ? -0.367 6.446 27.859 1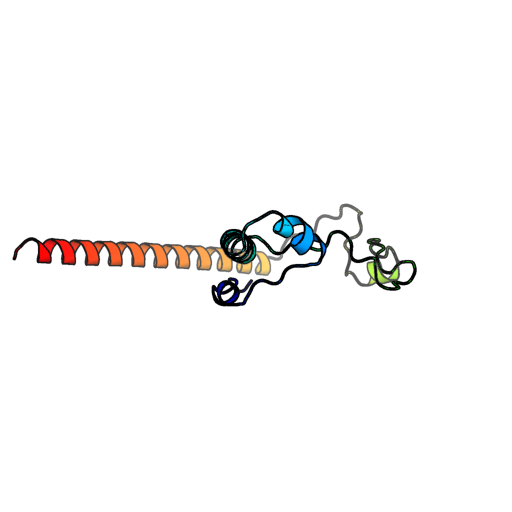.00 94.69 108 LYS A O 1
ATOM 916 N N . LYS A 1 109 ? 1.081 5.336 26.547 1.00 94.00 109 LYS A N 1
ATOM 917 C CA . LYS A 1 109 ? 0.502 4.010 26.809 1.00 94.00 109 LYS A CA 1
ATOM 918 C C . LYS A 1 109 ? 0.712 3.579 28.256 1.00 94.00 109 LYS A C 1
ATOM 920 O O . LYS A 1 109 ? -0.236 3.100 28.860 1.00 94.00 109 LYS A O 1
ATOM 925 N N . GLU A 1 110 ? 1.906 3.792 28.803 1.00 94.25 110 GLU A N 1
ATOM 926 C CA . GLU A 1 110 ? 2.216 3.479 30.202 1.00 94.25 110 GLU A CA 1
ATOM 927 C C . GLU A 1 110 ? 1.370 4.306 31.173 1.00 94.25 110 GLU A C 1
ATOM 929 O O . GLU A 1 110 ? 0.831 3.752 32.125 1.00 94.25 110 GLU A O 1
ATOM 934 N N . VAL A 1 111 ? 1.203 5.610 30.920 1.00 94.25 111 VAL A N 1
ATOM 935 C CA . VAL A 1 111 ? 0.326 6.475 31.732 1.00 94.25 111 VAL A CA 1
ATOM 936 C C . VAL A 1 111 ? -1.114 5.972 31.683 1.00 94.25 111 VAL A C 1
ATOM 938 O O . VAL A 1 111 ? -1.709 5.742 32.727 1.00 94.25 111 VAL A O 1
ATOM 941 N N . LYS A 1 112 ? -1.637 5.688 30.486 1.00 92.62 112 LYS A N 1
ATOM 942 C CA . LYS A 1 112 ? -2.997 5.163 30.322 1.00 92.62 112 LYS A CA 1
ATOM 943 C C . LYS A 1 112 ? -3.196 3.801 30.997 1.00 92.62 112 LYS A C 1
ATOM 945 O O . LYS A 1 112 ? -4.282 3.501 31.483 1.00 92.62 112 LYS A O 1
ATOM 950 N N . GLU A 1 113 ? -2.175 2.946 30.998 1.00 91.81 113 GLU A N 1
ATOM 951 C CA . GLU A 1 113 ? -2.227 1.658 31.693 1.00 91.81 113 GLU A CA 1
ATOM 952 C C . GLU A 1 113 ? -2.219 1.836 33.216 1.00 91.81 113 GLU A C 1
ATOM 954 O O . GLU A 1 113 ? -2.942 1.118 33.903 1.00 91.81 113 GLU A O 1
ATOM 959 N N . LYS A 1 114 ? -1.450 2.801 33.737 1.00 90.12 114 LYS A N 1
ATOM 960 C CA . LYS A 1 114 ? -1.450 3.156 35.163 1.00 90.12 114 LYS A CA 1
ATOM 961 C C . LYS A 1 114 ? -2.797 3.723 35.604 1.00 90.12 114 LYS A C 1
ATOM 963 O O . LYS A 1 114 ? -3.370 3.192 36.544 1.00 90.12 114 LYS A O 1
ATOM 968 N N . GLU A 1 115 ? -3.346 4.690 34.869 1.00 89.88 115 GLU A N 1
ATOM 969 C CA . GLU A 1 115 ? -4.680 5.255 35.135 1.00 89.88 115 GLU A CA 1
ATOM 970 C C . GLU A 1 115 ? -5.758 4.162 35.151 1.00 89.88 115 GLU A C 1
ATOM 972 O O . GLU A 1 115 ? -6.578 4.104 36.062 1.00 89.88 115 GLU A O 1
ATOM 977 N N . LYS A 1 116 ? -5.710 3.226 34.193 1.00 88.38 116 LYS A N 1
ATOM 978 C CA . LYS A 1 116 ? -6.651 2.100 34.141 1.00 88.38 116 LYS A CA 1
ATOM 979 C C . LYS A 1 116 ? -6.489 1.126 35.317 1.00 88.38 116 LYS A C 1
ATOM 981 O O . LYS A 1 116 ? -7.472 0.514 35.727 1.00 88.38 116 LYS A O 1
ATOM 986 N N . LYS A 1 117 ? -5.269 0.930 35.829 1.00 86.25 117 LYS A N 1
ATOM 987 C CA . LYS A 1 117 ? -5.023 0.099 37.022 1.00 86.25 117 LYS A CA 1
ATOM 988 C C . LYS A 1 117 ? -5.559 0.781 38.280 1.00 86.25 117 LYS A C 1
ATOM 990 O O . LYS A 1 117 ? -6.285 0.135 39.022 1.00 86.25 117 LYS A O 1
ATOM 995 N N . GLU A 1 118 ? -5.292 2.075 38.450 1.00 83.75 118 GLU A N 1
ATOM 996 C CA . GLU A 1 118 ? -5.802 2.870 39.578 1.00 83.75 118 GLU A CA 1
ATOM 997 C C . GLU A 1 118 ? -7.338 2.953 39.593 1.00 83.75 118 GLU A C 1
ATOM 999 O O . GLU A 1 118 ? -7.952 2.919 40.654 1.00 83.75 118 GLU A O 1
ATOM 1004 N N . GLU A 1 119 ? -7.982 3.053 38.427 1.00 83.25 119 GLU A N 1
ATOM 1005 C CA . GLU A 1 119 ? -9.447 3.059 38.318 1.00 83.25 119 GLU A CA 1
ATOM 1006 C C . GLU A 1 119 ? -10.061 1.690 38.657 1.00 83.25 119 GLU A C 1
ATOM 1008 O O . GLU A 1 119 ? -11.122 1.628 39.276 1.00 83.25 119 GLU A O 1
ATOM 1013 N N . LYS A 1 120 ? -9.373 0.593 38.310 1.00 81.12 120 LYS A N 1
ATOM 1014 C CA . LYS A 1 120 ? -9.802 -0.770 38.649 1.00 81.12 120 LYS A CA 1
ATOM 1015 C C . LYS A 1 120 ? -9.668 -1.060 40.146 1.00 81.12 120 LYS A C 1
ATOM 1017 O O . LYS A 1 120 ? -10.564 -1.666 40.712 1.00 81.12 120 LYS A O 1
ATOM 1022 N N . GLU A 1 121 ? -8.590 -0.599 40.775 1.00 78.31 121 GLU A N 1
ATOM 1023 C CA . GLU A 1 121 ? -8.357 -0.751 42.219 1.00 78.31 121 GLU A CA 1
ATOM 1024 C C . GLU A 1 121 ? -9.414 0.022 43.032 1.00 78.31 121 GLU A C 1
ATOM 1026 O O . GLU A 1 121 ? -10.033 -0.531 43.931 1.00 78.31 121 GLU A O 1
ATOM 1031 N N . LYS A 1 122 ? -9.769 1.245 42.608 1.00 76.19 122 LYS A N 1
ATOM 1032 C CA . LYS A 1 122 ? -10.854 2.036 43.227 1.00 76.19 122 LYS A CA 1
ATOM 1033 C C . LYS A 1 122 ? -12.259 1.439 43.064 1.00 76.19 122 LYS A C 1
ATOM 1035 O O . LYS A 1 122 ? -13.152 1.811 43.818 1.00 76.19 122 LYS A O 1
ATOM 1040 N N . GLN A 1 123 ? -12.481 0.578 42.069 1.00 70.62 123 GLN A N 1
ATOM 1041 C CA . GLN A 1 123 ? -13.757 -0.122 41.867 1.00 70.62 123 GLN A CA 1
ATOM 1042 C C . GLN A 1 123 ? -13.876 -1.411 42.691 1.00 70.62 123 GLN A C 1
ATOM 1044 O O . GLN A 1 123 ? -14.985 -1.914 42.829 1.00 70.62 123 GLN A O 1
ATOM 1049 N N . GLU A 1 124 ? -12.767 -1.951 43.206 1.00 68.00 124 GLU A N 1
ATOM 1050 C CA . GLU A 1 124 ? -12.743 -3.186 44.005 1.00 68.00 124 GLU A CA 1
ATOM 1051 C C . GLU A 1 124 ? -12.854 -2.912 45.525 1.00 68.00 124 GLU A C 1
ATOM 1053 O O . GLU A 1 124 ? -13.146 -3.837 46.279 1.00 68.00 124 GLU A O 1
ATOM 1058 N N . ASP A 1 125 ? -12.707 -1.651 45.960 1.00 60.38 125 ASP A N 1
ATOM 1059 C CA . ASP A 1 125 ? -12.793 -1.192 47.363 1.00 60.38 125 ASP A CA 1
ATOM 1060 C C . ASP A 1 125 ? -14.185 -0.638 47.788 1.00 60.38 125 ASP A C 1
ATOM 1062 O O . ASP A 1 125 ? -14.317 -0.050 48.866 1.00 60.38 125 ASP A O 1
ATOM 1066 N N . ILE A 1 126 ? -15.230 -0.805 46.959 1.00 54.19 126 ILE A N 1
ATOM 1067 C CA . ILE A 1 126 ? -16.644 -0.442 47.239 1.00 54.19 126 ILE A CA 1
ATOM 1068 C C . ILE A 1 126 ? -17.500 -1.707 47.283 1.00 54.19 126 ILE A C 1
ATOM 1070 O O . ILE A 1 126 ? -18.306 -1.835 48.234 1.00 54.19 126 ILE A O 1
#

pLDDT: mean 76.03, std 14.44, range [37.44, 96.5]

Foldseek 3Di:
DPDPDPVVLVDQADADPVVCVVCVPDDPVVSRVCSSPDDHDDPPDPDDPPQPPPNPPPDPPPPPVVVVVVPDDPPPPDDDPDDDPVRVVVVVVVVVVVVVVVVVVVVVVVVVVVVVVVVVVVVVVD

Mean predicted aligned error: 17.98 Å

InterPro domains:
  IPR013882 DNA endonuclease activator Ctp1, C-terminal [PF08573] (27-63)

Sequence (126 aa):
MPKRGRERWRDPAYTCRDCEAYYASYSQEERERRVQTSCRHRSEHRPAPRTPPGFWSIDFPTSPEILASGMMIDATNEPLPPLTEEQKRRRRMKRKRRLDFLETEKKKKEVKEKEKKEEKEKQ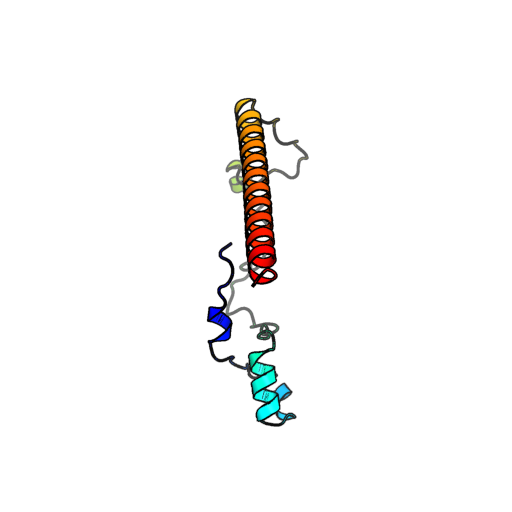EDI

Secondary structure (DSSP, 8-state):
-----GGGGTSPP---HHHHHHHTTS-HHHHHHHHHHS-----TTPPP-SPPTTTT-------HHHHHTTSS--SS----PPPPHHHHHHHHHHHHHHHHHHHHHHHHHHHHHHHHHHHHHHHH--